Protein AF-A0A8T5L2H8-F1 (afdb_monomer_lite)

Secondary structure (DSSP, 8-state):
---HHHHHHHHHHHHHHHHHIIIIIHHHHHHHHHHH-HHHHHHH-TT----EEEEEEEETTTTEEEEEEEE-TT--TTSHHHHHHHHHHHHHHTT----TTSHHHHHHHHHHHHHHHHHHHHHHHH-

Structure (mmCIF, N/CA/C/O backbone):
data_AF-A0A8T5L2H8-F1
#
_entry.id   AF-A0A8T5L2H8-F1
#
loop_
_atom_site.group_PDB
_atom_site.id
_atom_site.type_symbol
_atom_site.label_atom_id
_atom_site.label_alt_id
_atom_site.label_comp_id
_atom_site.label_asym_id
_atom_site.label_entity_id
_atom_site.label_seq_id
_atom_site.pdbx_PDB_ins_code
_atom_site.Cartn_x
_atom_site.Cartn_y
_atom_site.Cartn_z
_atom_site.occupancy
_atom_site.B_iso_or_equiv
_atom_site.auth_seq_id
_atom_site.auth_comp_id
_atom_site.auth_asym_id
_atom_site.auth_atom_id
_atom_site.pdbx_PDB_model_num
ATOM 1 N N . MET A 1 1 ? -31.359 10.616 29.086 1.00 59.41 1 MET A N 1
ATOM 2 C CA . MET A 1 1 ? -30.055 9.955 29.321 1.00 59.41 1 MET A CA 1
ATOM 3 C C . MET A 1 1 ? -29.939 8.782 28.361 1.00 59.41 1 MET A C 1
ATOM 5 O O . MET A 1 1 ? -30.889 8.005 28.306 1.00 59.41 1 MET A O 1
ATOM 9 N N . PRO A 1 2 ? -28.859 8.664 27.571 1.00 69.50 2 PRO A N 1
ATOM 10 C CA . PRO A 1 2 ? -28.673 7.508 26.700 1.00 69.50 2 PRO A CA 1
ATOM 11 C C . PRO A 1 2 ? -28.598 6.226 27.538 1.00 69.50 2 PRO A C 1
ATOM 13 O O . PRO A 1 2 ? -28.049 6.221 28.641 1.00 69.50 2 PRO A O 1
ATOM 16 N N . SER A 1 3 ? -29.179 5.138 27.033 1.00 90.19 3 SER A N 1
ATOM 17 C CA . SER A 1 3 ? -29.104 3.844 27.712 1.00 90.19 3 SER A CA 1
ATOM 18 C C . SER A 1 3 ? -27.659 3.330 27.711 1.00 90.19 3 SER A C 1
ATOM 20 O O . SER A 1 3 ? -26.895 3.606 26.784 1.00 90.19 3 SER A O 1
ATOM 22 N N . LYS A 1 4 ? -27.283 2.525 28.716 1.00 91.62 4 LYS A N 1
ATOM 23 C CA . LYS A 1 4 ? -25.953 1.883 28.775 1.00 91.62 4 LYS A CA 1
ATOM 24 C C . LYS A 1 4 ? -25.608 1.135 27.477 1.00 91.62 4 LYS A C 1
ATOM 26 O O . LYS A 1 4 ? -24.457 1.139 27.061 1.00 91.62 4 LYS A O 1
ATOM 31 N N . LYS A 1 5 ? -26.611 0.554 26.805 1.00 92.88 5 LYS A N 1
ATOM 32 C CA . LYS A 1 5 ? -26.451 -0.132 25.513 1.00 92.88 5 LYS A CA 1
ATOM 33 C C . LYS A 1 5 ? -26.002 0.818 24.401 1.00 92.88 5 LYS A C 1
ATOM 35 O O . LYS A 1 5 ? -25.080 0.480 23.672 1.00 92.88 5 LYS A O 1
ATOM 40 N N . ILE A 1 6 ? -26.614 2.001 24.298 1.00 95.25 6 ILE A N 1
ATOM 41 C CA . ILE A 1 6 ? -26.244 3.009 23.290 1.00 95.25 6 ILE A CA 1
ATOM 42 C C . ILE A 1 6 ? -24.798 3.462 23.507 1.00 95.25 6 ILE A C 1
ATOM 44 O O . ILE A 1 6 ? -24.040 3.534 22.551 1.00 95.25 6 ILE A O 1
ATOM 48 N N . ILE A 1 7 ? -24.396 3.695 24.761 1.00 95.38 7 ILE A N 1
ATOM 49 C CA . ILE A 1 7 ? -23.020 4.095 25.092 1.00 95.38 7 ILE A CA 1
ATOM 50 C C . ILE A 1 7 ? -22.015 3.025 24.644 1.00 95.38 7 ILE A C 1
ATOM 52 O O . ILE A 1 7 ? -21.035 3.355 23.984 1.00 95.38 7 ILE A O 1
ATOM 56 N N . ILE A 1 8 ? -22.271 1.750 24.959 1.00 96.19 8 ILE A N 1
ATOM 57 C CA . ILE A 1 8 ? -21.386 0.640 24.571 1.00 96.19 8 ILE A CA 1
ATOM 58 C C . ILE A 1 8 ? -21.276 0.543 23.048 1.00 96.19 8 ILE A C 1
ATOM 60 O O . ILE A 1 8 ? -20.167 0.484 22.530 1.00 96.19 8 ILE A O 1
ATOM 64 N N . ILE A 1 9 ? -22.403 0.592 22.330 1.00 96.44 9 ILE A N 1
ATOM 65 C CA . ILE A 1 9 ? -22.413 0.527 20.862 1.00 96.44 9 ILE A CA 1
ATOM 66 C C . ILE A 1 9 ? -21.607 1.684 20.263 1.00 96.44 9 ILE A C 1
ATOM 68 O O . ILE A 1 9 ? -20.765 1.453 19.399 1.00 96.44 9 ILE A O 1
ATOM 72 N N . SER A 1 10 ? -21.810 2.912 20.745 1.00 96.12 10 SER A N 1
ATOM 73 C CA . SER A 1 10 ? -21.058 4.072 20.262 1.00 96.12 10 SER A CA 1
ATOM 74 C C . SER A 1 10 ? -19.556 3.928 20.504 1.00 96.12 10 SER A C 1
ATOM 76 O O . SER A 1 10 ? -18.772 4.219 19.606 1.00 96.12 10 SER A O 1
ATOM 78 N N . ILE A 1 11 ? -19.143 3.438 21.679 1.00 96.94 11 ILE A N 1
ATOM 79 C CA . ILE A 1 11 ? -17.727 3.184 21.985 1.00 96.94 11 ILE A CA 1
ATOM 80 C C . ILE A 1 11 ? -17.161 2.107 21.056 1.00 96.94 11 ILE A C 1
ATOM 82 O O . ILE A 1 11 ? -16.072 2.287 20.518 1.00 96.94 11 ILE A O 1
ATOM 86 N N . SER A 1 12 ? -17.892 1.015 20.826 1.00 96.56 12 SER A N 1
ATOM 87 C CA . SER A 1 12 ? -17.456 -0.050 19.920 1.00 96.56 12 SER A CA 1
ATOM 88 C C . SER A 1 12 ? -17.285 0.451 18.489 1.00 96.56 12 SER A C 1
ATOM 90 O O . SER A 1 12 ? -16.284 0.125 17.862 1.00 96.56 12 SER A O 1
ATOM 92 N N . ILE A 1 13 ? -18.212 1.272 17.986 1.00 97.44 13 ILE A N 1
ATOM 93 C CA . ILE A 1 13 ? -18.117 1.869 16.645 1.00 97.44 13 ILE A CA 1
ATOM 94 C C . ILE A 1 13 ? -16.926 2.828 16.562 1.00 97.44 13 ILE A C 1
ATOM 96 O O . ILE A 1 13 ? -16.162 2.762 15.603 1.00 97.44 13 ILE A O 1
ATOM 100 N N . LEU A 1 14 ? -16.739 3.689 17.567 1.00 97.50 14 LEU A N 1
ATOM 101 C CA . LEU A 1 14 ? -15.599 4.607 17.625 1.00 97.50 14 LEU A CA 1
ATOM 102 C C . LEU A 1 14 ? -14.270 3.852 17.648 1.00 97.50 14 LEU A C 1
ATOM 104 O O . LEU A 1 14 ? -13.345 4.230 16.936 1.00 97.50 14 LEU A O 1
ATOM 108 N N . LEU A 1 15 ? -14.187 2.767 18.420 1.00 97.12 15 LEU A N 1
ATOM 109 C CA . LEU A 1 15 ? -13.005 1.915 18.467 1.00 97.12 15 LEU A CA 1
ATOM 110 C C . LEU A 1 15 ? -12.751 1.239 17.115 1.00 97.12 15 LEU A C 1
ATOM 112 O O . LEU A 1 15 ? -11.622 1.250 16.638 1.00 97.12 15 LEU A O 1
ATOM 116 N N . LEU A 1 16 ? -13.788 0.699 16.471 1.00 96.31 16 LEU A N 1
ATOM 117 C CA . LEU A 1 16 ? -13.683 0.090 15.141 1.00 96.3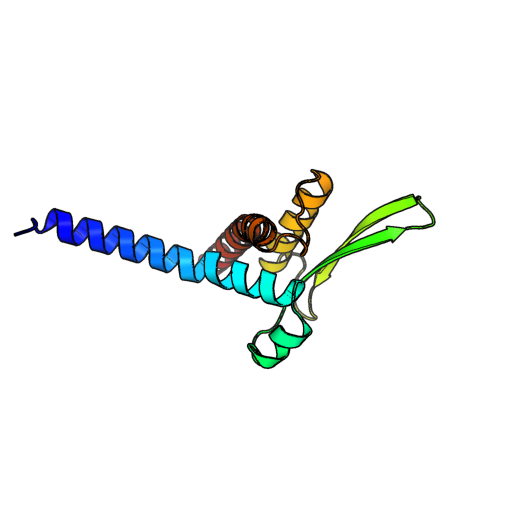1 16 LEU A CA 1
ATOM 118 C C . LEU A 1 16 ? -13.182 1.096 14.102 1.00 96.31 16 LEU A C 1
ATOM 120 O O . LEU A 1 16 ? -12.269 0.791 13.337 1.00 96.31 16 LEU A O 1
ATOM 124 N N . PHE A 1 17 ? -13.736 2.309 14.116 1.00 96.50 17 PHE A N 1
ATOM 125 C CA . PHE A 1 17 ? -13.307 3.383 13.229 1.00 96.50 17 PHE A CA 1
ATOM 126 C C . PHE A 1 17 ? -11.865 3.810 13.511 1.00 96.50 17 PHE A C 1
ATOM 128 O O . PHE A 1 17 ? -11.087 3.976 12.579 1.00 96.50 17 PHE A O 1
ATOM 135 N N . PHE A 1 18 ? -11.483 3.936 14.784 1.00 96.81 18 PHE A N 1
ATOM 136 C CA . PHE A 1 18 ? -10.115 4.259 15.179 1.00 96.81 18 PHE A CA 1
ATOM 137 C C . PHE A 1 18 ? -9.118 3.193 14.706 1.00 96.81 18 PHE A C 1
ATOM 139 O O . PHE A 1 18 ? -8.099 3.529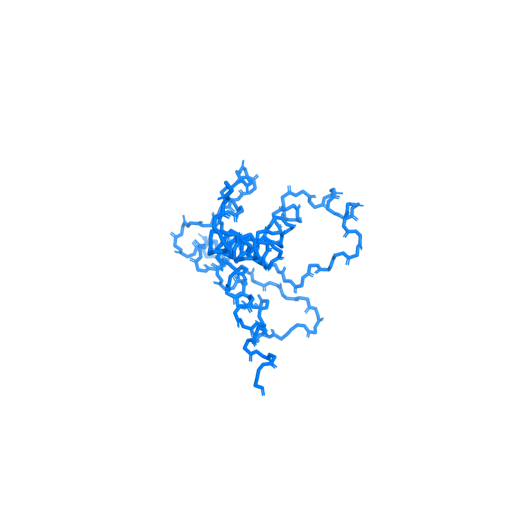 14.108 1.00 96.81 18 PHE A O 1
ATOM 146 N N . LEU A 1 19 ? -9.429 1.909 14.908 1.00 95.06 19 LEU A N 1
ATOM 147 C CA . LEU A 1 19 ? -8.579 0.801 14.469 1.00 95.06 19 LEU A CA 1
ATOM 148 C C . LEU A 1 19 ? -8.439 0.761 12.947 1.00 95.06 19 LEU A C 1
ATOM 150 O O . LEU A 1 19 ? -7.328 0.598 12.442 1.00 95.06 19 LEU A O 1
ATOM 154 N N . PHE A 1 20 ? -9.541 0.957 12.220 1.00 95.50 20 PHE A N 1
ATOM 155 C CA . PHE A 1 20 ? -9.521 1.061 10.764 1.00 95.50 20 PHE A CA 1
ATOM 156 C C . PHE A 1 20 ? -8.694 2.264 10.297 1.00 95.50 20 PHE A C 1
ATOM 158 O O . PHE A 1 20 ? -7.869 2.141 9.393 1.00 95.50 20 PHE A O 1
ATOM 165 N N . PHE A 1 21 ? -8.853 3.415 10.951 1.00 96.75 21 PHE A N 1
ATOM 166 C CA . PHE A 1 21 ? -8.104 4.616 10.615 1.00 96.75 21 PHE A CA 1
ATOM 167 C C . PHE A 1 21 ? -6.598 4.413 10.799 1.00 96.75 21 PHE A C 1
ATOM 169 O O . PHE A 1 21 ? -5.837 4.655 9.870 1.00 96.75 21 PHE A O 1
ATOM 176 N N . VAL A 1 22 ? -6.167 3.927 11.964 1.00 95.62 22 VAL A N 1
ATOM 177 C CA . VAL A 1 22 ? -4.740 3.759 12.283 1.00 95.62 22 VAL A CA 1
ATOM 178 C C . VAL A 1 22 ? -4.097 2.642 11.460 1.00 95.62 22 VAL A C 1
ATOM 180 O O . VAL A 1 22 ? -2.945 2.773 11.060 1.00 95.62 22 VAL A O 1
ATOM 183 N N . SER A 1 23 ? -4.827 1.560 11.180 1.00 94.62 23 SER A N 1
ATOM 184 C CA . SER A 1 23 ? -4.255 0.387 10.504 1.00 94.62 23 SER A CA 1
ATOM 185 C C . SER A 1 23 ? -4.298 0.482 8.981 1.00 94.62 23 SER A C 1
ATOM 187 O O . SER A 1 23 ? -3.465 -0.134 8.327 1.00 94.62 23 SER A O 1
ATOM 189 N N . ILE A 1 24 ? -5.268 1.214 8.417 1.00 96.94 24 ILE A N 1
ATOM 190 C CA . ILE A 1 24 ? -5.528 1.249 6.971 1.00 96.94 24 ILE A CA 1
ATOM 191 C C . ILE A 1 24 ? -5.434 2.668 6.423 1.00 96.94 24 ILE A C 1
ATOM 193 O O . ILE A 1 24 ? -4.578 2.942 5.587 1.00 96.94 24 ILE A O 1
ATOM 197 N N . ILE A 1 25 ? -6.287 3.587 6.884 1.00 97.06 25 ILE A N 1
ATOM 198 C CA . ILE A 1 25 ? -6.411 4.918 6.263 1.00 97.06 25 ILE A CA 1
ATOM 199 C C . ILE A 1 25 ? -5.138 5.746 6.428 1.00 97.06 25 ILE A C 1
ATOM 201 O O . ILE A 1 25 ? -4.665 6.340 5.464 1.00 97.06 25 ILE A O 1
ATOM 205 N N . TYR A 1 26 ? -4.583 5.790 7.637 1.00 95.75 26 TYR A N 1
ATOM 206 C CA . TYR A 1 26 ? -3.375 6.548 7.931 1.00 95.75 26 TYR A CA 1
ATOM 207 C C . TYR A 1 26 ? -2.163 6.055 7.126 1.00 95.75 26 TYR A C 1
ATOM 209 O O . TYR A 1 26 ? -1.576 6.878 6.427 1.00 95.75 26 TYR A O 1
ATOM 217 N N . PRO A 1 27 ? -1.798 4.757 7.123 1.00 94.50 27 PRO A N 1
ATOM 218 C CA . PRO A 1 27 ? -0.676 4.302 6.306 1.00 94.50 27 PRO A CA 1
ATOM 219 C C . PRO A 1 27 ? -0.937 4.465 4.801 1.00 94.50 27 PRO A C 1
ATOM 221 O O . PRO A 1 27 ? -0.033 4.888 4.087 1.00 94.50 27 PRO A O 1
ATOM 224 N N . SER A 1 28 ? -2.179 4.277 4.334 1.00 96.44 28 SER A N 1
ATOM 225 C CA . SER A 1 28 ? -2.556 4.582 2.942 1.00 96.44 28 SER A CA 1
ATOM 226 C C . SER A 1 28 ? -2.289 6.045 2.594 1.00 96.44 28 SER A C 1
ATOM 228 O O . SER A 1 28 ? -1.702 6.355 1.563 1.00 96.44 28 SER A O 1
ATOM 230 N N . HIS A 1 29 ? -2.672 6.968 3.478 1.00 94.88 29 HIS A N 1
ATOM 231 C CA . HIS A 1 29 ? -2.392 8.389 3.307 1.00 94.88 29 HIS A CA 1
ATOM 232 C C . HIS A 1 29 ? -0.889 8.673 3.255 1.00 94.88 29 HIS A C 1
ATOM 234 O O . HIS A 1 29 ? -0.438 9.374 2.352 1.00 94.88 29 HIS A O 1
ATOM 240 N N . VAL A 1 30 ? -0.115 8.108 4.183 1.00 93.75 30 VAL A N 1
ATOM 241 C CA . VAL A 1 30 ? 1.343 8.284 4.231 1.00 93.75 30 VAL A CA 1
ATOM 242 C C . VAL A 1 30 ? 2.000 7.752 2.948 1.00 93.75 30 VAL A C 1
ATOM 244 O O . VAL A 1 30 ? 2.868 8.429 2.401 1.00 93.75 30 VAL A O 1
ATOM 247 N N . SER A 1 31 ? 1.532 6.625 2.401 1.00 93.56 31 SER A N 1
ATOM 248 C CA . SER A 1 31 ? 1.981 6.096 1.101 1.00 93.56 31 SER A CA 1
ATOM 249 C C . SER A 1 31 ? 1.676 7.042 -0.070 1.00 93.56 31 SER A C 1
ATOM 251 O O . SER A 1 31 ? 2.553 7.334 -0.890 1.00 93.56 31 SER A O 1
ATOM 253 N N . VAL A 1 32 ? 0.472 7.632 -0.119 1.00 94.19 32 VAL A N 1
ATOM 254 C CA . VAL A 1 32 ? 0.145 8.660 -1.127 1.00 94.19 32 VAL A CA 1
ATOM 255 C C . VAL A 1 32 ? 1.067 9.871 -1.003 1.00 94.19 32 VAL A C 1
ATOM 257 O O . VAL A 1 32 ? 1.555 10.368 -2.014 1.00 94.19 32 VAL A O 1
ATOM 260 N N . VAL A 1 33 ? 1.317 10.366 0.212 1.00 92.75 33 VAL A N 1
ATOM 261 C CA . VAL A 1 33 ? 2.216 11.516 0.411 1.00 92.75 33 VAL A CA 1
ATOM 262 C C . VAL A 1 33 ? 3.640 11.162 -0.020 1.00 92.75 33 VAL A C 1
ATOM 264 O O . VAL A 1 33 ? 4.275 11.964 -0.702 1.00 92.75 33 VAL A O 1
ATOM 267 N N . SER A 1 34 ? 4.110 9.954 0.301 1.00 91.75 34 SER A N 1
ATOM 268 C CA . SER A 1 34 ? 5.430 9.456 -0.094 1.00 91.75 34 SER A CA 1
ATOM 269 C C . SER A 1 34 ? 5.613 9.421 -1.609 1.00 91.75 34 SER A C 1
ATOM 271 O O . SER A 1 34 ? 6.581 9.963 -2.139 1.00 91.75 34 SER A O 1
ATOM 273 N N . SER A 1 35 ? 4.642 8.850 -2.318 1.00 89.62 35 SER A N 1
ATOM 274 C CA . SER A 1 35 ? 4.705 8.664 -3.770 1.00 89.62 35 SER A CA 1
ATOM 275 C C . SER A 1 35 ? 4.403 9.937 -4.567 1.00 89.62 35 SER A C 1
ATOM 277 O O . SER A 1 35 ? 5.002 10.161 -5.616 1.00 89.62 35 SER A O 1
ATOM 279 N N . CYS A 1 36 ? 3.493 10.790 -4.089 1.00 90.81 36 CYS A N 1
ATOM 280 C CA . CYS A 1 36 ? 3.047 11.978 -4.824 1.00 90.81 36 CYS A CA 1
ATOM 281 C C . CYS A 1 36 ? 3.732 13.279 -4.419 1.00 90.81 36 CYS A C 1
ATOM 283 O O . CYS A 1 36 ? 3.550 14.291 -5.096 1.00 90.81 36 CYS A O 1
ATOM 285 N N . ASN A 1 37 ? 4.477 13.282 -3.315 1.00 89.19 37 ASN A N 1
ATOM 286 C CA . ASN A 1 37 ? 5.131 14.473 -2.789 1.00 89.19 37 ASN A CA 1
ATOM 287 C C . ASN A 1 37 ? 6.443 14.126 -2.069 1.00 89.19 37 ASN A C 1
ATOM 289 O O . ASN A 1 37 ? 6.685 14.572 -0.946 1.00 89.19 37 ASN A O 1
ATOM 293 N N . SER A 1 38 ? 7.280 13.318 -2.722 1.00 82.12 38 SER A N 1
ATOM 294 C CA . SER A 1 38 ? 8.517 12.759 -2.161 1.00 82.12 38 SER A CA 1
ATOM 295 C C . SER A 1 38 ? 9.442 13.812 -1.534 1.00 82.12 38 SER A C 1
ATOM 297 O O . SER A 1 38 ? 9.942 13.610 -0.431 1.00 82.12 38 SER A O 1
ATOM 299 N N . GLU A 1 39 ? 9.592 14.985 -2.159 1.00 83.12 39 GLU A N 1
ATOM 300 C CA . GLU A 1 39 ? 10.431 16.076 -1.632 1.00 83.12 39 GLU A CA 1
ATOM 301 C C . GLU A 1 39 ? 9.965 16.624 -0.272 1.00 83.12 39 GLU A C 1
ATOM 303 O O . GLU A 1 39 ? 10.779 17.075 0.541 1.00 83.12 39 GLU A O 1
ATOM 308 N N . LYS A 1 40 ? 8.649 16.647 -0.024 1.00 83.25 40 LYS A N 1
ATOM 309 C CA . LYS A 1 40 ? 8.097 17.051 1.279 1.00 83.25 40 LYS A CA 1
ATOM 310 C C . LYS A 1 40 ? 8.036 15.882 2.245 1.00 83.25 40 LYS A C 1
ATOM 312 O O . LYS A 1 40 ? 8.226 16.087 3.440 1.00 83.25 40 LYS A O 1
ATOM 317 N N . PHE A 1 41 ? 7.821 14.677 1.728 1.00 88.69 41 PHE A N 1
ATOM 318 C CA . PHE A 1 41 ? 7.719 13.468 2.525 1.00 88.69 41 PHE A CA 1
ATOM 319 C C . PHE A 1 41 ? 8.948 13.247 3.406 1.00 88.69 41 PHE A C 1
ATOM 321 O O . PHE A 1 41 ? 8.800 13.080 4.611 1.00 88.69 41 PHE A O 1
ATOM 328 N N . GLU A 1 42 ? 10.156 13.339 2.846 1.00 86.25 42 GLU A N 1
ATOM 329 C CA . GLU A 1 42 ? 11.396 13.144 3.613 1.00 86.25 42 GLU A CA 1
ATOM 330 C C . GLU A 1 42 ? 11.568 14.167 4.749 1.00 86.25 42 GLU A C 1
ATOM 332 O O . GLU A 1 42 ? 12.180 13.872 5.775 1.00 86.25 42 GLU A O 1
ATOM 337 N N . LYS A 1 43 ? 10.998 15.371 4.596 1.00 87.00 43 LYS A N 1
ATOM 338 C CA . LYS A 1 43 ? 11.043 16.429 5.616 1.00 87.00 43 LYS A CA 1
ATOM 339 C C . LYS A 1 43 ? 10.001 16.225 6.711 1.00 87.00 43 LYS A C 1
ATOM 341 O O . LYS A 1 43 ? 10.287 16.477 7.877 1.00 87.00 43 LYS A O 1
ATOM 346 N N . GLU A 1 44 ? 8.793 15.818 6.334 1.00 88.19 44 GLU A N 1
ATOM 347 C CA . GLU A 1 44 ? 7.662 15.643 7.253 1.00 88.19 44 GLU A CA 1
ATOM 348 C C . GLU A 1 44 ? 7.713 14.292 7.987 1.00 88.19 44 GLU A C 1
ATOM 350 O O . GLU A 1 44 ? 7.267 14.190 9.130 1.00 88.19 44 GLU A O 1
ATOM 355 N N . TYR A 1 45 ? 8.319 13.276 7.366 1.00 88.12 45 TYR A N 1
ATOM 356 C CA . TYR A 1 45 ? 8.384 11.898 7.852 1.00 88.12 45 TYR A CA 1
ATOM 357 C C . TYR A 1 45 ? 9.818 11.335 7.818 1.00 88.12 45 TYR A C 1
ATOM 359 O O . TYR A 1 45 ? 10.052 10.272 7.244 1.00 88.12 45 TYR A O 1
ATOM 367 N N . PRO A 1 46 ? 10.798 11.981 8.478 1.00 85.44 46 PRO A N 1
ATOM 368 C CA . PRO A 1 46 ? 12.214 11.607 8.373 1.00 85.44 46 PRO A CA 1
ATOM 369 C C . PRO A 1 46 ? 12.538 10.204 8.914 1.00 85.44 46 PRO A C 1
ATOM 371 O O . PRO A 1 46 ? 13.563 9.628 8.569 1.00 85.44 46 PRO A O 1
ATOM 374 N N . ASN A 1 47 ? 11.667 9.650 9.762 1.00 86.94 47 ASN A N 1
ATOM 375 C CA . ASN A 1 47 ? 11.819 8.314 10.346 1.00 86.94 47 ASN A CA 1
ATOM 376 C C . ASN A 1 47 ? 10.925 7.262 9.672 1.00 86.94 47 ASN A C 1
ATOM 378 O O . ASN A 1 47 ? 10.820 6.140 10.168 1.00 86.94 47 ASN A O 1
ATOM 382 N N . TYR A 1 48 ? 10.215 7.621 8.600 1.00 84.50 48 TYR A N 1
ATOM 383 C CA . TYR A 1 48 ? 9.377 6.669 7.889 1.00 84.50 48 TYR A CA 1
ATOM 384 C C . TYR A 1 48 ? 10.187 5.982 6.797 1.00 84.50 48 TYR A C 1
ATOM 386 O O . TYR A 1 48 ? 10.693 6.618 5.874 1.00 84.50 48 TYR A O 1
ATOM 394 N N . HIS A 1 49 ? 10.279 4.660 6.889 1.00 83.75 49 HIS A N 1
ATOM 395 C CA . HIS A 1 49 ? 10.989 3.848 5.915 1.00 83.75 49 HIS A CA 1
ATOM 396 C C . HIS A 1 49 ? 10.000 3.264 4.906 1.00 83.75 49 HIS A C 1
ATOM 398 O O . HIS A 1 49 ? 9.173 2.419 5.247 1.00 83.75 49 HIS A O 1
ATOM 404 N N . VAL A 1 50 ? 10.098 3.703 3.652 1.00 85.81 50 VAL A N 1
ATOM 405 C CA . VAL A 1 50 ? 9.415 3.060 2.520 1.00 85.81 50 VAL A CA 1
ATOM 406 C C . VAL A 1 50 ? 10.032 1.679 2.345 1.00 85.81 50 VAL A C 1
ATOM 408 O O . VAL A 1 50 ? 11.242 1.605 2.203 1.00 85.81 50 VAL A O 1
ATOM 411 N N . THR A 1 51 ? 9.250 0.599 2.416 1.00 89.50 51 THR A N 1
ATOM 412 C CA . THR A 1 51 ? 9.770 -0.789 2.404 1.00 89.50 51 THR A CA 1
ATOM 413 C C . THR A 1 51 ? 9.626 -1.492 1.055 1.00 89.50 51 THR A C 1
ATOM 415 O O . THR A 1 51 ? 10.297 -2.497 0.817 1.00 89.50 51 THR A O 1
ATOM 418 N N . GLY A 1 52 ? 8.790 -0.950 0.176 1.00 90.00 52 GLY A N 1
ATOM 419 C CA . GLY A 1 52 ? 8.559 -1.419 -1.181 1.00 90.00 52 GLY A CA 1
ATOM 420 C C . GLY A 1 52 ? 8.030 -0.281 -2.047 1.00 90.00 52 GLY A C 1
ATOM 421 O O . GLY A 1 52 ? 7.660 0.779 -1.532 1.00 90.00 52 GLY A O 1
ATOM 422 N N . SER A 1 53 ? 8.075 -0.475 -3.358 1.00 91.44 53 SER A N 1
ATOM 423 C CA . SER A 1 53 ? 7.466 0.426 -4.323 1.00 91.44 53 SER A CA 1
ATOM 424 C C . SER A 1 53 ? 7.067 -0.303 -5.598 1.00 91.44 53 SER A C 1
ATOM 426 O O . SER A 1 53 ? 7.773 -1.187 -6.091 1.00 91.44 53 SER A O 1
ATOM 428 N N . PHE A 1 54 ? 5.950 0.137 -6.163 1.00 92.06 54 PHE A N 1
ATOM 429 C CA . PHE A 1 54 ? 5.494 -0.232 -7.491 1.00 92.06 54 PHE A CA 1
ATOM 430 C C . PHE A 1 54 ? 5.769 0.905 -8.483 1.00 92.06 54 PHE A C 1
ATOM 432 O O . PHE A 1 54 ? 5.393 2.060 -8.256 1.00 92.06 54 PHE A O 1
ATOM 439 N N . SER A 1 55 ? 6.392 0.583 -9.614 1.00 90.38 55 SER A N 1
ATOM 440 C CA . SER A 1 55 ? 6.621 1.495 -10.732 1.00 90.38 55 SER A CA 1
ATOM 441 C C . SER A 1 55 ? 6.222 0.854 -12.063 1.00 90.38 55 SER A C 1
ATOM 443 O O . SER A 1 55 ? 5.989 -0.348 -12.163 1.00 90.38 55 SER A O 1
ATOM 445 N N . VAL A 1 56 ? 6.093 1.678 -13.102 1.00 88.50 56 VAL A N 1
ATOM 446 C CA . VAL A 1 56 ? 5.799 1.222 -14.463 1.00 88.50 56 VAL A CA 1
ATOM 447 C C . VAL A 1 56 ? 6.851 1.805 -15.391 1.00 88.50 56 VAL A C 1
ATOM 449 O O . VAL A 1 56 ? 6.982 3.026 -15.485 1.00 88.50 56 VAL A O 1
ATOM 452 N N . GLU A 1 57 ? 7.579 0.942 -16.091 1.00 91.31 57 GLU A N 1
ATOM 453 C CA . GLU A 1 57 ? 8.582 1.343 -17.076 1.00 91.31 57 GLU A CA 1
ATOM 454 C C . GLU A 1 57 ? 8.117 1.018 -18.494 1.00 91.31 57 GLU A C 1
ATOM 456 O O . GLU A 1 57 ? 7.552 -0.040 -18.755 1.00 91.31 57 GLU A O 1
ATOM 461 N N . TYR A 1 58 ? 8.367 1.923 -19.441 1.00 89.19 58 TYR A N 1
ATOM 462 C CA . TYR A 1 58 ? 8.067 1.669 -20.848 1.00 89.19 58 TYR A CA 1
ATOM 463 C C . TYR A 1 58 ? 9.238 0.955 -21.527 1.00 89.19 58 TYR A C 1
ATOM 465 O O . TYR A 1 58 ? 10.349 1.485 -21.613 1.00 89.19 58 TYR A O 1
ATOM 473 N N . SER A 1 59 ? 8.988 -0.238 -22.059 1.00 89.06 59 SER A N 1
ATOM 474 C CA . SER A 1 59 ? 9.974 -0.999 -22.820 1.00 89.06 59 SER A CA 1
ATOM 475 C C . SER A 1 59 ? 9.905 -0.644 -24.300 1.00 89.06 59 SER A C 1
ATOM 477 O O . SER A 1 59 ? 9.001 -1.061 -25.021 1.00 89.06 59 SER A O 1
ATOM 479 N N . ASN A 1 60 ? 10.943 0.033 -24.798 1.00 88.69 60 ASN A N 1
ATOM 480 C CA . ASN A 1 60 ? 11.102 0.312 -26.232 1.00 88.69 60 ASN A CA 1
ATOM 481 C C . ASN A 1 60 ? 11.252 -0.960 -27.093 1.00 88.69 60 ASN A C 1
ATOM 483 O O . ASN A 1 60 ? 11.111 -0.891 -28.309 1.00 88.69 60 ASN A O 1
ATOM 487 N N . LYS A 1 61 ? 11.586 -2.114 -26.493 1.00 89.56 61 LYS A N 1
ATOM 488 C CA . LYS A 1 61 ? 11.753 -3.385 -27.221 1.00 89.56 61 LYS A CA 1
ATOM 489 C C . LYS A 1 61 ? 10.420 -4.072 -27.502 1.00 89.56 61 LYS A C 1
ATOM 491 O O . LYS A 1 61 ? 10.270 -4.681 -28.555 1.00 89.56 61 LYS A O 1
ATOM 496 N N . THR A 1 62 ? 9.492 -4.000 -26.551 1.00 87.06 62 THR A N 1
ATOM 497 C CA . THR A 1 62 ? 8.173 -4.645 -26.635 1.00 87.06 62 THR A CA 1
ATOM 498 C C . THR A 1 62 ? 7.056 -3.649 -26.947 1.00 87.06 62 THR A C 1
ATOM 500 O O . THR A 1 62 ? 5.967 -4.074 -27.303 1.00 87.06 62 THR A O 1
ATOM 503 N N . ASN A 1 63 ? 7.332 -2.338 -26.895 1.00 87.12 63 ASN A N 1
ATOM 504 C CA . ASN A 1 63 ? 6.342 -1.256 -26.966 1.00 87.12 63 ASN A CA 1
ATOM 505 C C . ASN A 1 63 ? 5.229 -1.395 -25.919 1.00 87.12 63 ASN A C 1
ATOM 507 O O . ASN A 1 63 ? 4.063 -1.100 -26.175 1.00 87.12 63 ASN A O 1
ATOM 511 N N . GLU A 1 64 ? 5.607 -1.843 -24.725 1.00 89.00 64 GLU A N 1
ATOM 512 C CA . GLU A 1 64 ? 4.680 -2.137 -23.639 1.00 89.00 64 GLU A CA 1
ATOM 513 C C . GLU A 1 64 ? 5.140 -1.485 -22.338 1.00 89.00 64 GLU A C 1
ATOM 515 O O . GLU A 1 64 ? 6.337 -1.329 -22.078 1.00 89.00 64 GLU A O 1
ATOM 520 N N . SER A 1 65 ? 4.160 -1.123 -21.516 1.00 89.38 65 SER A N 1
ATOM 521 C CA . SER A 1 65 ? 4.362 -0.699 -20.135 1.00 89.38 65 SER A CA 1
ATOM 522 C C . SER A 1 65 ? 4.512 -1.933 -19.249 1.00 89.38 65 SER A C 1
ATOM 524 O O . SER A 1 65 ? 3.611 -2.768 -19.197 1.00 89.38 65 SER A O 1
ATOM 526 N N . ILE A 1 66 ? 5.643 -2.042 -18.559 1.00 90.81 66 ILE A N 1
ATOM 527 C CA . ILE A 1 66 ? 6.008 -3.187 -17.729 1.00 90.81 66 ILE A CA 1
ATOM 528 C C . ILE A 1 66 ? 5.910 -2.775 -16.254 1.00 90.81 66 ILE A C 1
ATOM 530 O O . ILE A 1 66 ? 6.551 -1.793 -15.866 1.00 90.81 66 ILE A O 1
ATOM 534 N N . PRO A 1 67 ? 5.131 -3.496 -15.428 1.00 91.81 67 PRO A N 1
ATOM 535 C CA . PRO A 1 67 ? 5.099 -3.270 -13.992 1.00 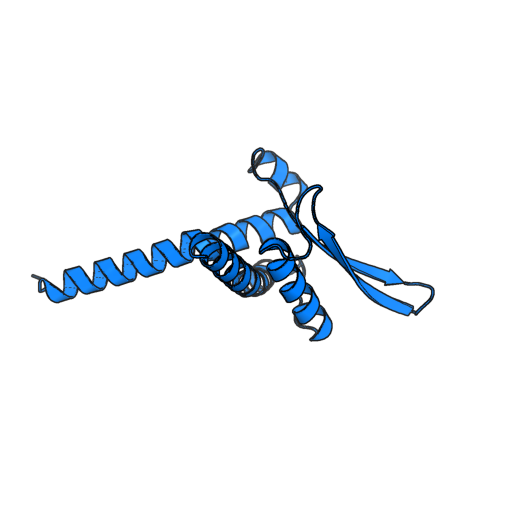91.81 67 PRO A CA 1
ATOM 536 C C . PRO A 1 67 ? 6.401 -3.756 -13.349 1.00 91.81 67 PRO A C 1
ATOM 538 O O . PRO A 1 67 ? 6.895 -4.840 -13.664 1.00 91.81 67 PRO A O 1
ATOM 541 N N . ILE A 1 68 ? 6.943 -2.971 -12.425 1.00 92.69 68 ILE A N 1
ATOM 542 C CA . ILE A 1 68 ? 8.144 -3.303 -11.664 1.00 92.69 68 ILE A CA 1
ATOM 543 C C . ILE A 1 68 ? 7.835 -3.124 -10.187 1.00 92.69 68 ILE A C 1
ATOM 545 O O . ILE A 1 68 ? 7.407 -2.058 -9.751 1.00 92.69 68 ILE A O 1
ATOM 549 N N . ILE A 1 69 ? 8.088 -4.174 -9.412 1.00 93.56 69 ILE A N 1
ATOM 550 C CA . ILE A 1 69 ? 8.045 -4.123 -7.954 1.00 93.56 69 ILE A CA 1
ATOM 551 C C . ILE A 1 69 ? 9.484 -4.084 -7.452 1.00 93.56 69 ILE A C 1
ATOM 553 O O . ILE A 1 69 ? 10.297 -4.935 -7.809 1.00 93.56 69 ILE A O 1
ATOM 557 N N . THR A 1 70 ? 9.796 -3.096 -6.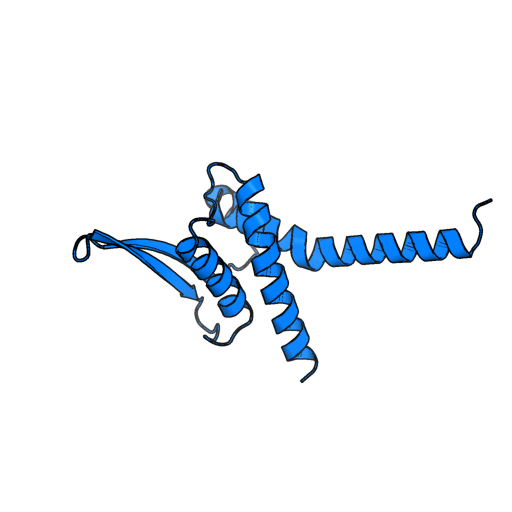620 1.00 93.00 70 THR A N 1
ATOM 558 C CA . THR A 1 70 ? 11.081 -2.984 -5.931 1.00 93.00 70 THR A CA 1
ATOM 559 C C . THR A 1 70 ? 10.850 -3.135 -4.438 1.00 93.00 70 THR A C 1
ATOM 561 O O . THR A 1 70 ? 10.091 -2.377 -3.846 1.00 93.00 70 THR A O 1
ATOM 564 N N . LEU A 1 71 ? 11.521 -4.098 -3.810 1.00 91.94 71 LEU A N 1
ATOM 565 C CA . LEU A 1 71 ? 11.521 -4.265 -2.359 1.00 91.94 71 LEU A CA 1
ATOM 566 C C . LEU A 1 71 ? 12.844 -3.768 -1.777 1.00 91.94 71 LEU A C 1
ATOM 568 O O . LEU A 1 71 ? 13.909 -3.966 -2.366 1.00 91.94 71 LEU A O 1
ATOM 572 N N . ASN A 1 72 ? 12.796 -3.151 -0.597 1.00 89.00 72 ASN A N 1
ATOM 573 C CA . ASN A 1 72 ? 14.017 -2.766 0.101 1.00 89.00 72 ASN A CA 1
ATOM 574 C C . ASN A 1 72 ? 14.834 -3.987 0.530 1.00 89.00 72 ASN A C 1
ATOM 576 O O . ASN A 1 72 ? 14.307 -5.067 0.806 1.00 89.00 72 ASN A O 1
ATOM 580 N N . GLN A 1 73 ? 16.145 -3.784 0.664 1.00 83.62 73 GLN A N 1
ATOM 581 C CA . GLN A 1 73 ? 17.070 -4.830 1.082 1.00 83.62 73 GLN A CA 1
ATOM 582 C C . GLN A 1 73 ? 16.635 -5.466 2.415 1.00 83.62 73 GLN A C 1
ATOM 584 O O . GLN A 1 73 ? 16.468 -4.781 3.422 1.00 83.62 73 GLN A O 1
ATOM 589 N N . GLY A 1 74 ? 16.481 -6.793 2.416 1.00 82.50 74 GLY A N 1
ATOM 590 C CA . GLY A 1 74 ? 16.073 -7.573 3.589 1.00 82.50 74 GLY A CA 1
ATOM 591 C C . GLY A 1 74 ? 14.567 -7.834 3.699 1.00 82.50 74 GLY A C 1
ATOM 592 O O . GLY A 1 74 ? 14.168 -8.656 4.523 1.00 82.50 74 GLY A O 1
ATOM 593 N N . ILE A 1 75 ? 13.741 -7.206 2.858 1.00 87.94 75 ILE A N 1
ATOM 594 C CA . ILE A 1 75 ? 12.322 -7.549 2.725 1.00 87.94 75 ILE A CA 1
ATOM 595 C C . ILE A 1 75 ? 12.196 -8.788 1.837 1.00 87.94 75 ILE A C 1
ATOM 597 O O . ILE A 1 75 ? 12.804 -8.872 0.771 1.00 87.94 75 ILE A O 1
ATOM 601 N N . LYS A 1 76 ? 11.438 -9.782 2.30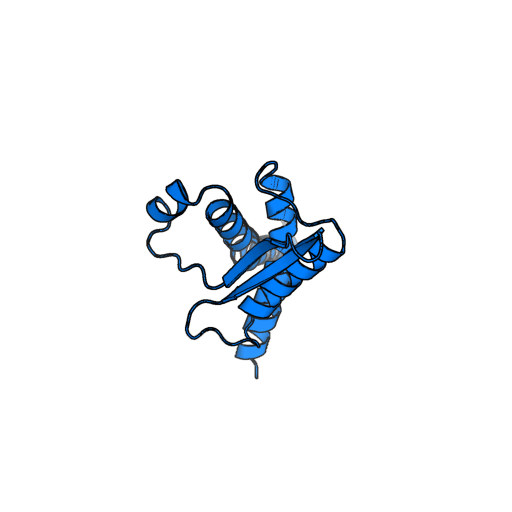3 1.00 88.62 76 LYS A N 1
ATOM 602 C CA . LYS A 1 76 ? 11.248 -11.040 1.578 1.00 88.62 76 LYS A CA 1
ATOM 603 C C . LYS A 1 76 ? 10.176 -10.906 0.496 1.00 88.62 76 LYS A C 1
ATOM 605 O O . LYS A 1 76 ? 9.198 -10.180 0.667 1.00 88.62 76 LYS A O 1
ATOM 610 N N . GLU A 1 77 ? 10.311 -11.703 -0.557 1.00 88.75 77 GLU A N 1
ATOM 611 C CA . GLU A 1 77 ? 9.326 -11.850 -1.641 1.00 88.75 77 GLU A CA 1
ATOM 612 C C . GLU A 1 77 ? 7.958 -12.369 -1.158 1.00 88.75 77 GLU A C 1
ATOM 614 O O . GLU A 1 77 ? 6.936 -12.154 -1.796 1.00 88.75 77 GLU A O 1
ATOM 619 N N . ASP A 1 78 ? 7.890 -13.059 -0.023 1.00 89.38 78 ASP A N 1
ATOM 620 C CA . ASP A 1 78 ? 6.630 -13.530 0.561 1.00 89.38 78 ASP A CA 1
ATOM 621 C C . ASP A 1 78 ? 6.044 -12.577 1.613 1.00 89.38 78 ASP A C 1
ATOM 623 O O . ASP A 1 78 ? 4.974 -12.859 2.151 1.00 89.38 78 ASP A O 1
ATOM 627 N N . SER A 1 79 ? 6.702 -11.440 1.862 1.00 94.19 79 SER A N 1
ATOM 628 C CA . SER A 1 79 ? 6.329 -10.495 2.916 1.00 94.19 79 SER A CA 1
ATOM 629 C C . SER A 1 79 ? 4.956 -9.842 2.700 1.00 94.19 79 SER A C 1
ATOM 631 O O . SER A 1 79 ? 4.486 -9.714 1.561 1.00 94.19 79 SER A O 1
ATOM 633 N N . PRO A 1 80 ? 4.332 -9.316 3.770 1.00 95.56 80 PRO A N 1
ATOM 634 C CA . PRO A 1 80 ? 3.122 -8.510 3.653 1.00 95.56 80 PRO A CA 1
ATOM 635 C C . PRO A 1 80 ? 3.299 -7.288 2.743 1.00 95.56 80 PRO A C 1
ATOM 637 O O . PRO A 1 80 ? 2.362 -6.925 2.035 1.00 95.56 80 PRO A O 1
ATOM 640 N N . THR A 1 81 ? 4.500 -6.696 2.707 1.00 95.19 81 THR A N 1
ATOM 641 C CA . THR A 1 81 ? 4.847 -5.628 1.758 1.00 95.19 81 THR A CA 1
ATOM 642 C C . THR A 1 81 ? 4.745 -6.122 0.317 1.00 95.19 81 THR A C 1
ATOM 644 O O . THR A 1 81 ? 4.104 -5.469 -0.490 1.00 95.19 81 THR A O 1
ATOM 647 N N . MET A 1 82 ? 5.260 -7.307 -0.025 1.00 96.25 82 MET A N 1
ATOM 648 C CA . MET A 1 82 ? 5.055 -7.832 -1.382 1.00 96.25 82 MET A CA 1
ATOM 649 C C . MET A 1 82 ? 3.564 -8.021 -1.697 1.00 96.25 82 MET A C 1
ATOM 651 O O . MET A 1 82 ? 3.111 -7.718 -2.797 1.00 96.25 82 MET A O 1
ATOM 655 N N . LYS A 1 83 ? 2.762 -8.491 -0.731 1.00 96.56 83 LYS A N 1
ATOM 656 C CA . LYS A 1 83 ? 1.308 -8.630 -0.933 1.00 96.56 83 LYS A CA 1
ATOM 657 C C . LYS A 1 83 ? 0.621 -7.293 -1.209 1.00 96.56 83 LYS A C 1
ATOM 659 O O . LYS A 1 83 ? -0.339 -7.285 -1.971 1.00 96.56 83 LYS A O 1
ATOM 664 N N . HIS A 1 84 ? 1.113 -6.203 -0.623 1.00 97.19 84 HIS A N 1
ATOM 665 C CA . HIS A 1 84 ? 0.687 -4.844 -0.948 1.00 97.19 84 HIS A CA 1
ATOM 666 C C . HIS A 1 84 ? 1.018 -4.496 -2.404 1.00 97.19 84 HIS A C 1
ATOM 668 O O . HIS A 1 84 ? 0.118 -4.171 -3.173 1.00 97.19 84 HIS A O 1
ATOM 674 N N . GLU A 1 85 ? 2.281 -4.638 -2.810 1.00 96.69 85 GLU A N 1
ATOM 675 C CA . GLU A 1 85 ? 2.726 -4.249 -4.156 1.00 96.69 85 GLU A CA 1
ATOM 676 C C . GLU A 1 85 ? 2.047 -5.072 -5.267 1.00 96.69 85 GLU A C 1
ATOM 678 O O . GLU A 1 85 ? 1.745 -4.557 -6.345 1.00 96.69 85 GLU A O 1
ATOM 683 N N . LEU A 1 86 ? 1.712 -6.337 -4.992 1.00 96.62 86 LEU A N 1
ATOM 684 C CA . LEU A 1 86 ? 0.932 -7.177 -5.907 1.00 96.62 86 LEU A CA 1
ATOM 685 C C . LEU A 1 86 ? -0.489 -6.646 -6.153 1.00 96.62 86 LEU A C 1
ATOM 687 O O . LEU A 1 86 ? -1.049 -6.901 -7.219 1.00 96.62 86 LEU A O 1
ATOM 691 N N . ILE A 1 87 ? -1.079 -5.900 -5.211 1.00 97.56 87 ILE A N 1
ATOM 692 C CA . ILE A 1 87 ? -2.361 -5.224 -5.453 1.00 97.56 87 ILE A CA 1
ATOM 693 C C . ILE A 1 87 ? -2.181 -4.107 -6.476 1.00 97.56 87 ILE A C 1
ATOM 695 O O . ILE A 1 87 ? -2.982 -4.026 -7.400 1.00 97.56 87 ILE A O 1
ATOM 699 N N . HIS A 1 88 ? -1.111 -3.317 -6.401 1.00 96.31 88 HIS A N 1
ATOM 700 C CA . HIS A 1 88 ? -0.834 -2.291 -7.411 1.00 96.31 88 HIS A CA 1
ATOM 701 C C . HIS A 1 88 ? -0.545 -2.879 -8.791 1.00 96.31 88 HIS A C 1
ATOM 703 O O . HIS A 1 88 ? -1.004 -2.340 -9.801 1.00 96.31 88 HIS A O 1
ATOM 709 N N . GLN A 1 89 ? 0.138 -4.025 -8.848 1.00 96.06 89 GLN A N 1
ATOM 710 C CA . GLN A 1 89 ? 0.289 -4.766 -10.097 1.00 96.06 89 GLN A CA 1
ATOM 711 C C . GLN A 1 89 ? -1.068 -5.200 -10.659 1.00 96.06 89 GLN A C 1
ATOM 713 O O . GLN A 1 89 ? -1.349 -4.967 -11.834 1.00 96.06 89 GLN A O 1
ATOM 718 N N . TRP A 1 90 ? -1.935 -5.774 -9.824 1.00 96.69 90 TRP A N 1
ATOM 719 C CA . TRP A 1 90 ? -3.285 -6.145 -10.240 1.00 96.69 90 TRP A CA 1
ATOM 720 C C . TRP A 1 90 ? -4.086 -4.925 -10.726 1.00 96.69 90 TRP A C 1
ATOM 722 O O . TRP A 1 90 ? -4.734 -4.989 -11.771 1.00 96.69 90 TRP A O 1
ATOM 732 N N . GLU A 1 91 ? -4.009 -3.790 -10.027 1.00 96.00 91 GLU A N 1
ATOM 733 C CA . GLU A 1 91 ? -4.669 -2.541 -10.424 1.00 96.00 91 GLU A CA 1
ATOM 734 C C . GLU A 1 91 ? -4.164 -2.031 -11.780 1.00 96.00 91 GLU A C 1
ATOM 736 O O . GLU A 1 91 ? -4.955 -1.544 -12.592 1.00 96.00 91 GLU A O 1
ATOM 741 N N . PHE A 1 92 ? -2.862 -2.162 -12.049 1.00 94.75 92 PHE A N 1
ATOM 742 C CA . PHE A 1 92 ? -2.265 -1.830 -13.340 1.00 94.75 92 PHE A CA 1
ATOM 743 C C . PHE A 1 92 ? -2.804 -2.734 -14.454 1.00 94.75 92 PHE A C 1
ATOM 745 O O . PHE A 1 92 ? -3.290 -2.230 -15.467 1.00 94.75 92 PHE A O 1
ATOM 752 N N . GLU A 1 93 ? -2.790 -4.053 -14.241 1.00 95.38 93 GLU A N 1
ATOM 753 C CA . GLU A 1 93 ? -3.284 -5.055 -15.197 1.00 95.38 93 GLU A CA 1
ATOM 754 C C . GLU A 1 93 ? -4.771 -4.862 -15.543 1.00 95.38 93 GLU A C 1
ATOM 756 O O . GLU A 1 93 ? -5.200 -5.185 -16.650 1.00 95.38 93 GLU A O 1
ATOM 761 N N . HIS A 1 94 ? -5.552 -4.287 -14.624 1.00 95.06 94 HIS A N 1
ATOM 762 C CA . HIS A 1 94 ? -6.984 -4.026 -14.802 1.00 95.06 94 HIS A CA 1
ATOM 763 C C . HIS A 1 94 ? -7.305 -2.574 -15.194 1.00 95.06 94 HIS A C 1
ATOM 765 O O . HIS A 1 94 ? -8.477 -2.218 -15.317 1.00 95.06 94 HIS A O 1
ATOM 771 N N . GLY A 1 95 ? -6.293 -1.722 -15.402 1.00 91.94 95 GLY A N 1
ATOM 772 C CA . GLY A 1 95 ? -6.485 -0.330 -15.819 1.00 91.94 95 GLY A CA 1
ATOM 773 C C . GLY A 1 95 ? -7.146 0.563 -14.763 1.00 91.94 95 GLY A C 1
ATOM 774 O O . GLY A 1 95 ? -7.784 1.557 -15.109 1.00 91.94 95 GLY A O 1
ATOM 775 N N . VAL A 1 96 ? -7.009 0.213 -13.482 1.00 92.31 96 VAL A N 1
ATOM 776 C CA . VAL A 1 96 ? -7.574 0.945 -12.334 1.00 92.31 96 VAL A CA 1
ATOM 777 C C . VAL A 1 96 ? -6.503 1.505 -11.394 1.00 92.31 96 VAL A C 1
ATOM 779 O O . VAL A 1 96 ? -6.832 2.046 -10.343 1.00 92.31 96 VAL A O 1
ATOM 782 N N . LEU A 1 97 ? -5.224 1.429 -11.776 1.00 90.69 97 LEU A N 1
ATOM 783 C CA . LEU A 1 97 ? -4.143 2.080 -11.042 1.00 90.69 97 LEU A CA 1
ATOM 784 C C . LEU A 1 97 ? -4.217 3.604 -11.212 1.00 90.69 97 LEU A C 1
ATOM 786 O O . LEU A 1 97 ? -4.111 4.139 -12.320 1.00 90.69 97 LEU A O 1
ATOM 790 N N . PHE A 1 98 ? -4.356 4.320 -10.099 1.00 90.44 98 PHE A N 1
ATOM 791 C CA . PHE A 1 98 ? -4.449 5.778 -10.099 1.00 90.44 98 PHE A CA 1
ATOM 792 C C . PHE A 1 98 ? -3.090 6.442 -9.865 1.00 90.44 98 PHE A C 1
ATOM 794 O O . PHE A 1 98 ? -2.295 6.028 -9.024 1.00 90.44 98 PHE A O 1
ATOM 801 N N . ASN A 1 99 ? -2.841 7.535 -10.588 1.00 87.69 99 ASN A N 1
ATOM 802 C CA . ASN A 1 99 ? -1.619 8.325 -10.456 1.00 87.69 99 ASN A CA 1
ATOM 803 C C . ASN A 1 99 ? -1.814 9.572 -9.573 1.00 87.69 99 ASN A C 1
ATOM 805 O O . ASN A 1 99 ? -2.922 9.943 -9.177 1.00 87.69 99 ASN A O 1
ATOM 809 N N . CYS A 1 100 ? -0.710 10.268 -9.311 1.00 90.69 100 CYS A N 1
ATOM 810 C CA . CYS A 1 100 ? -0.655 11.432 -8.427 1.00 90.69 100 CYS A CA 1
ATOM 811 C C . CYS A 1 100 ? -1.396 12.681 -8.921 1.00 90.69 100 CYS A C 1
ATOM 813 O O . CYS A 1 100 ? -1.488 13.662 -8.184 1.00 90.69 100 CYS A O 1
ATOM 815 N N . ARG A 1 101 ? -1.981 12.660 -10.128 1.00 92.94 101 ARG A N 1
ATOM 816 C CA . ARG A 1 101 ? -2.857 13.742 -10.598 1.00 92.94 101 ARG A CA 1
ATOM 817 C C . ARG A 1 101 ? -4.117 13.866 -9.740 1.00 92.94 101 ARG A C 1
ATOM 819 O O . ARG A 1 101 ? -4.642 14.966 -9.594 1.00 92.94 101 ARG A O 1
ATOM 826 N N . PHE A 1 102 ? -4.589 12.755 -9.170 1.00 91.94 102 PHE A N 1
ATOM 827 C CA . PHE A 1 102 ? -5.767 12.712 -8.307 1.00 91.94 102 PHE A CA 1
ATOM 828 C C . PHE A 1 102 ? -5.446 11.962 -7.003 1.00 91.94 102 PHE A C 1
ATOM 830 O O . PHE A 1 102 ? -5.798 10.789 -6.869 1.00 91.94 102 PHE A O 1
ATOM 837 N N . PRO A 1 103 ? -4.816 12.625 -6.011 1.00 91.00 103 PRO A N 1
ATOM 838 C CA . PRO A 1 103 ? -4.373 11.981 -4.769 1.00 91.00 103 PRO A CA 1
ATOM 839 C C . PRO A 1 103 ? -5.488 11.261 -4.001 1.00 91.00 103 PRO A C 1
ATOM 841 O O . PRO A 1 103 ? -5.238 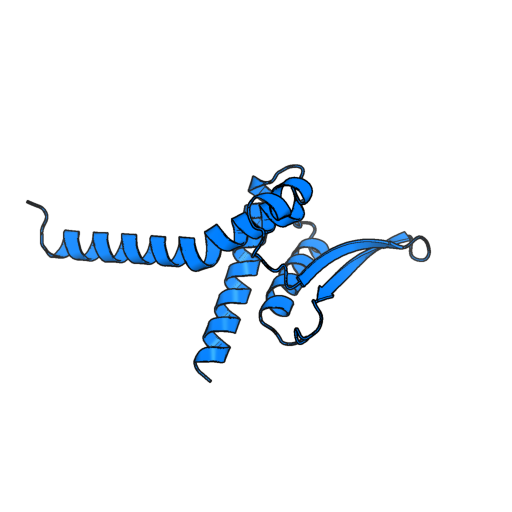10.250 -3.360 1.00 91.00 103 PRO A O 1
ATOM 844 N N . ILE A 1 104 ? -6.731 11.748 -4.099 1.00 93.94 104 ILE A N 1
ATOM 845 C CA . ILE A 1 104 ? -7.903 11.104 -3.489 1.00 93.94 104 ILE A CA 1
ATOM 846 C C . ILE A 1 104 ? -8.187 9.740 -4.135 1.00 93.94 104 ILE A C 1
ATOM 848 O O . ILE A 1 104 ? -8.471 8.781 -3.428 1.00 93.94 104 ILE A O 1
ATOM 852 N N . LEU A 1 105 ? -8.095 9.632 -5.465 1.00 94.44 105 LEU A N 1
ATOM 853 C CA . LEU A 1 105 ? -8.290 8.353 -6.155 1.00 94.44 105 LEU A CA 1
ATOM 854 C C . LEU A 1 105 ? -7.140 7.392 -5.862 1.00 94.44 105 LEU A C 1
ATOM 856 O O . LEU A 1 105 ? -7.380 6.214 -5.624 1.00 94.44 105 LEU A O 1
ATOM 860 N N . LYS A 1 106 ? -5.908 7.907 -5.787 1.00 94.50 106 LYS A N 1
ATOM 861 C CA . LYS A 1 106 ? -4.769 7.100 -5.349 1.00 94.50 106 LYS A CA 1
ATOM 862 C C . LYS A 1 106 ? -4.948 6.600 -3.916 1.00 94.50 106 LYS A C 1
ATOM 864 O O . LYS A 1 106 ? -4.747 5.422 -3.679 1.00 94.50 106 LYS A O 1
ATOM 869 N N . LEU A 1 107 ? -5.442 7.427 -2.990 1.00 95.62 107 LEU A N 1
ATOM 870 C CA . LEU A 1 107 ? -5.775 6.980 -1.631 1.00 95.62 107 LEU A CA 1
ATOM 871 C C . LEU A 1 107 ? -6.768 5.809 -1.640 1.00 95.62 107 LEU A C 1
ATOM 873 O O . LEU A 1 107 ? -6.593 4.862 -0.881 1.00 95.62 107 LEU A O 1
ATOM 877 N N . PHE A 1 108 ? -7.784 5.843 -2.505 1.00 94.50 108 PHE A N 1
ATOM 878 C CA . PHE A 1 108 ? -8.723 4.726 -2.647 1.00 94.50 108 PHE A CA 1
ATOM 879 C C . PHE A 1 108 ? -8.095 3.446 -3.216 1.00 94.50 108 PHE A C 1
ATOM 881 O O . PHE A 1 108 ? -8.639 2.380 -2.950 1.00 94.50 108 PHE A O 1
ATOM 888 N N . SER A 1 109 ? -6.979 3.538 -3.942 1.00 94.50 109 SER A N 1
ATOM 889 C CA . SER A 1 109 ? -6.174 2.396 -4.417 1.00 94.50 109 SER A CA 1
ATOM 890 C C . SER A 1 109 ? -5.190 1.886 -3.347 1.00 94.50 109 SER A C 1
ATOM 892 O O . SER A 1 109 ? -4.984 0.687 -3.192 1.00 94.50 109 SER A O 1
ATOM 894 N N . GLU A 1 110 ? -4.679 2.762 -2.482 1.00 96.69 110 GLU A N 1
ATOM 895 C CA . GLU A 1 110 ? -3.820 2.364 -1.355 1.00 96.69 110 GLU A CA 1
ATOM 896 C C . GLU A 1 110 ? -4.604 1.654 -0.232 1.00 96.69 110 GLU A C 1
ATOM 898 O O . GLU A 1 110 ? -4.097 0.725 0.394 1.00 96.69 110 GLU A O 1
ATOM 903 N N . ILE A 1 111 ? -5.863 2.044 0.016 1.00 97.38 111 ILE A N 1
ATOM 904 C CA . ILE A 1 111 ? -6.731 1.417 1.033 1.00 97.38 111 ILE A CA 1
ATOM 905 C C . ILE A 1 111 ? -6.845 -0.111 0.867 1.00 97.38 111 ILE A C 1
ATOM 907 O O . ILE A 1 111 ? -6.618 -0.821 1.856 1.00 97.38 111 ILE A O 1
ATOM 911 N N . PRO A 1 112 ? -7.197 -0.671 -0.309 1.00 97.12 112 PRO A N 1
ATOM 912 C CA . PRO A 1 112 ? -7.241 -2.118 -0.493 1.00 97.12 112 PRO A CA 1
ATOM 913 C C . PRO A 1 112 ? -5.853 -2.757 -0.368 1.00 97.12 112 PRO A C 1
ATOM 915 O O . PRO A 1 112 ? -5.746 -3.795 0.286 1.00 97.12 112 PRO A O 1
ATOM 918 N N . ALA A 1 113 ? -4.793 -2.128 -0.886 1.00 97.00 113 ALA A N 1
ATOM 919 C CA . ALA A 1 113 ? -3.425 -2.634 -0.765 1.00 97.00 113 ALA A CA 1
ATOM 920 C C . ALA A 1 113 ? -2.987 -2.762 0.710 1.00 97.00 113 ALA A C 1
ATOM 922 O O . ALA A 1 113 ? -2.550 -3.829 1.152 1.00 97.00 113 ALA A O 1
ATOM 923 N N . TYR A 1 114 ? -3.222 -1.734 1.532 1.00 97.25 114 TYR A N 1
ATOM 924 C CA . TYR A 1 114 ? -2.983 -1.800 2.978 1.00 97.25 114 TYR A CA 1
ATOM 925 C C . TYR A 1 114 ? -3.923 -2.752 3.714 1.00 97.25 114 TYR A C 1
ATOM 927 O O . TYR A 1 114 ? -3.508 -3.366 4.697 1.00 97.25 114 TYR A O 1
ATOM 935 N N . SER A 1 115 ? -5.162 -2.924 3.251 1.00 97.25 115 SER A N 1
ATOM 936 C CA . SER A 1 115 ? -6.074 -3.929 3.820 1.00 97.25 115 SER A CA 1
ATOM 937 C C . SER A 1 115 ? -5.504 -5.335 3.676 1.00 97.25 115 SER A C 1
ATOM 939 O O . SER A 1 115 ? -5.515 -6.107 4.638 1.00 97.25 115 SER A O 1
ATOM 941 N N . VAL A 1 116 ? -4.933 -5.642 2.510 1.00 97.25 116 VAL A N 1
ATOM 942 C CA . VAL A 1 116 ? -4.236 -6.907 2.270 1.00 97.25 116 VAL A CA 1
ATOM 943 C C . VAL A 1 116 ? -2.972 -7.001 3.117 1.00 97.25 116 VAL A C 1
ATOM 945 O O . VAL A 1 116 ? -2.787 -8.001 3.810 1.00 97.25 116 VAL A O 1
ATOM 948 N N . GLN A 1 117 ? -2.138 -5.960 3.137 1.00 96.50 117 GLN A N 1
ATOM 949 C CA . GLN A 1 117 ? -0.916 -5.956 3.939 1.00 96.50 117 GLN A CA 1
ATOM 950 C C . GLN A 1 117 ? -1.198 -6.254 5.416 1.00 96.50 117 GLN A C 1
ATOM 952 O O . GLN A 1 117 ? -0.614 -7.179 5.978 1.00 96.50 117 GLN A O 1
ATOM 957 N N . ARG A 1 118 ? -2.132 -5.523 6.043 1.00 95.56 118 ARG A N 1
ATOM 958 C CA . ARG A 1 118 ? -2.469 -5.730 7.460 1.00 95.56 118 ARG A CA 1
ATOM 959 C C . ARG A 1 118 ? -2.990 -7.138 7.717 1.00 95.56 118 ARG A C 1
ATOM 961 O O . ARG A 1 118 ? -2.631 -7.731 8.727 1.00 95.56 118 ARG A O 1
ATOM 968 N N . TYR A 1 119 ? -3.805 -7.691 6.817 1.00 95.00 119 TYR A N 1
ATOM 969 C CA . TYR A 1 119 ? -4.279 -9.069 6.947 1.00 95.00 119 TYR A CA 1
ATOM 970 C C . TYR A 1 119 ? -3.117 -10.071 7.032 1.00 95.00 119 TYR A C 1
ATOM 972 O O . TYR A 1 119 ? -3.125 -10.938 7.908 1.00 95.00 119 TYR A O 1
ATOM 980 N N . TYR A 1 120 ? -2.105 -9.939 6.170 1.00 94.94 120 TYR A N 1
ATOM 981 C CA . TYR A 1 120 ? -0.943 -10.831 6.191 1.00 94.94 120 TYR A CA 1
ATOM 982 C C . TYR A 1 120 ? -0.024 -10.580 7.392 1.00 94.94 120 TYR A C 1
ATOM 984 O O . TYR A 1 120 ? 0.410 -11.549 8.006 1.00 94.94 120 TYR A O 1
ATOM 992 N N . GLU A 1 121 ? 0.181 -9.327 7.805 1.00 93.44 121 GLU A N 1
ATOM 993 C CA . GLU A 1 121 ? 0.918 -9.018 9.040 1.00 93.44 121 GLU A CA 1
ATOM 994 C C . GLU A 1 121 ? 0.250 -9.638 10.276 1.00 93.44 121 GLU A C 1
ATOM 996 O O . GLU A 1 121 ? 0.915 -10.250 11.107 1.00 93.44 121 GLU A O 1
ATOM 1001 N N . PHE A 1 122 ? -1.080 -9.544 10.397 1.00 90.50 122 PHE A N 1
ATOM 1002 C CA . PHE A 1 122 ? -1.798 -10.181 11.503 1.00 90.50 122 PHE A CA 1
ATOM 1003 C C . PHE A 1 122 ? -1.731 -11.705 11.439 1.00 90.50 122 PHE A C 1
ATOM 1005 O O . PHE A 1 122 ? -1.644 -12.357 12.478 1.00 90.50 122 PHE A O 1
ATOM 1012 N N . LYS A 1 123 ? -1.764 -12.284 10.236 1.00 90.00 123 LYS A N 1
ATOM 1013 C CA . LYS A 1 123 ? -1.639 -13.730 10.056 1.00 90.00 123 LYS A CA 1
ATOM 1014 C C . LYS A 1 123 ? -0.271 -14.236 10.527 1.00 90.00 123 LYS A C 1
ATOM 1016 O O . LYS A 1 123 ? -0.226 -15.260 11.196 1.00 90.00 123 LYS A O 1
ATOM 1021 N N . GLU A 1 124 ? 0.806 -13.518 10.225 1.00 87.62 124 GLU A N 1
ATOM 1022 C CA . GLU A 1 124 ? 2.172 -13.860 10.655 1.00 87.62 124 GLU A CA 1
ATOM 1023 C C . GLU A 1 124 ? 2.400 -13.715 12.166 1.00 87.62 124 GLU A C 1
ATOM 1025 O O . GLU A 1 124 ? 3.312 -14.323 12.709 1.00 87.62 124 GLU A O 1
ATOM 1030 N N . LEU A 1 125 ? 1.583 -12.927 12.870 1.00 81.56 125 LEU A N 1
ATOM 1031 C CA . LEU A 1 125 ? 1.673 -12.794 14.330 1.00 81.56 125 LEU A CA 1
ATOM 1032 C C . LEU A 1 125 ? 0.973 -13.931 15.091 1.00 81.56 125 LEU A C 1
ATOM 1034 O O . LEU A 1 125 ? 1.229 -14.119 16.280 1.00 81.56 125 LEU A O 1
ATOM 1038 N N . ILE A 1 126 ? 0.046 -14.637 14.441 1.00 74.06 126 ILE A N 1
ATOM 1039 C CA . ILE A 1 126 ? -0.801 -15.662 15.071 1.00 74.06 126 ILE A CA 1
ATOM 1040 C C . ILE A 1 126 ? -0.235 -17.079 14.870 1.00 74.06 126 ILE A C 1
ATOM 1042 O O . ILE A 1 126 ? -0.546 -17.966 15.668 1.00 74.06 126 ILE A O 1
ATOM 1046 N N . PHE A 1 127 ? 0.582 -17.294 13.837 1.00 51.59 127 PHE A N 1
ATOM 1047 C CA . PHE A 1 127 ? 1.158 -18.589 13.457 1.00 51.59 127 PHE A CA 1
ATOM 1048 C C . PHE A 1 127 ? 2.683 -18.549 13.485 1.00 51.59 127 PHE A C 1
ATOM 1050 O O . PHE A 1 127 ? 3.274 -19.584 13.867 1.00 51.59 127 PHE A O 1
#

pLDDT: mean 91.49, std 6.63, range [51.59, 97.56]

Foldseek 3Di:
DDDPVVVVVVVVVVVVVVCLCVQFLVVLLLVLCCQQPVVVSCVVPVPDDDFKDWDWDQDPVVRDIDIDIDGPPPADCPALSVQLNVLLVVCVVVVQQDDSVDSVSSSVSRRVSSVSSSVRVVVVVVD

Radius of gyration: 17.88 Å; chains: 1; bounding box: 47×36×56 Å

Sequence (127 aa):
MPSKKIIIISISILLLFFLFFVSIIYPSHVSVVSSCNSEKFEKEYPNYHVTGSFSVEYSNKTNESIPIITLNQGIKEDSPTMKHELIHQWEFEHGVLFNCRFPILKLFSEIPAYSVQRYYEFKELIF